Protein AF-A0A7X7PN53-F1 (afdb_monomer_lite)

Foldseek 3Di:
DDDADPLNLVVLQVCLVPDALVLNCVLVVHDSVVSVVSCVVSVHDRDPDDDDDPPPDPDPVNSVVVSCFSPADAAPVPSPGHQPDPVVRHNPVVVVVVVVVVVVVVVVVVVVVVVVVVVVVVVVVVCVVVPDDD

pLDDT: mean 83.78, std 14.64, range [41.31, 98.5]

Secondary structure (DSSP, 8-state):
-PPPPHHHHHHHHHHTTTS-HHHHHHHTTS-HHHHHHHHHHTT----SS--S-------HHHHHHHHHHHHSPBPTTTSSSB--BTTTTB-HHHHHHHHHHHHHHHHHHHHHHHHHHHHHHHHHHHHHHHS---

Structure (mmCIF, N/CA/C/O backbone):
data_AF-A0A7X7PN53-F1
#
_entry.id   AF-A0A7X7PN53-F1
#
loop_
_atom_site.group_PDB
_atom_site.id
_atom_site.type_symbol
_atom_site.label_atom_id
_atom_site.label_alt_id
_atom_site.label_comp_id
_atom_site.label_asym_id
_atom_site.label_entity_id
_atom_site.label_seq_id
_atom_site.pdbx_PDB_ins_code
_atom_site.Cartn_x
_atom_site.Cartn_y
_atom_site.Cartn_z
_atom_site.occupancy
_atom_site.B_iso_or_equiv
_atom_site.auth_seq_id
_atom_site.auth_comp_id
_atom_site.auth_asym_id
_atom_site.auth_atom_id
_atom_site.pdbx_PDB_model_num
ATOM 1 N N . MET A 1 1 ? -26.368 8.573 10.279 1.00 58.56 1 MET A N 1
ATOM 2 C CA . MET A 1 1 ? -25.732 7.411 10.947 1.00 58.56 1 MET A CA 1
ATOM 3 C C . MET A 1 1 ? -24.557 6.951 10.099 1.00 58.56 1 MET A C 1
ATOM 5 O O . MET A 1 1 ? -24.723 6.859 8.892 1.00 58.56 1 MET A O 1
ATOM 9 N N . ARG A 1 2 ? -23.386 6.686 10.694 1.00 77.94 2 ARG A N 1
ATOM 10 C CA . ARG A 1 2 ? -22.222 6.155 9.963 1.00 77.94 2 ARG A CA 1
ATOM 11 C C . ARG A 1 2 ? -22.499 4.705 9.548 1.00 77.94 2 ARG A C 1
ATOM 13 O O . ARG A 1 2 ? -22.800 3.880 10.417 1.00 77.94 2 ARG A O 1
ATOM 20 N N . SER A 1 3 ? -22.418 4.400 8.255 1.00 86.88 3 SER A N 1
ATOM 21 C CA . SER A 1 3 ? -22.524 3.031 7.731 1.00 86.88 3 SER A CA 1
ATOM 22 C C . SER A 1 3 ? -21.392 2.154 8.273 1.00 86.88 3 SER A C 1
ATOM 24 O O . SER A 1 3 ? -20.367 2.668 8.720 1.00 86.88 3 SER A O 1
ATOM 26 N N . TRP A 1 4 ? -21.609 0.842 8.325 1.00 88.19 4 TRP A N 1
ATOM 27 C CA . TRP A 1 4 ? -20.562 -0.112 8.690 1.00 88.19 4 TRP A CA 1
ATOM 28 C C . TRP A 1 4 ? -19.737 -0.450 7.457 1.00 88.19 4 TRP A C 1
ATOM 30 O O . TRP A 1 4 ? -20.308 -0.732 6.404 1.00 88.19 4 TRP A O 1
ATOM 40 N N . THR A 1 5 ? -18.414 -0.401 7.577 1.00 89.12 5 THR A N 1
ATOM 41 C CA . THR A 1 5 ? -17.526 -0.849 6.498 1.00 89.12 5 THR A CA 1
ATOM 42 C C . THR A 1 5 ? -17.252 -2.344 6.622 1.00 89.12 5 THR A C 1
ATOM 44 O O . THR A 1 5 ? -17.320 -2.912 7.710 1.00 89.12 5 THR A O 1
ATOM 47 N N . HIS A 1 6 ? -16.878 -2.985 5.514 1.00 79.81 6 HIS A N 1
ATOM 48 C CA . HIS A 1 6 ? -16.485 -4.396 5.524 1.00 79.81 6 HIS A CA 1
ATOM 49 C C . HIS A 1 6 ? -15.332 -4.669 6.508 1.00 79.81 6 HIS A C 1
ATOM 51 O O . HIS A 1 6 ? -15.341 -5.667 7.221 1.00 79.81 6 HIS A O 1
ATOM 57 N N . ALA A 1 7 ? -14.358 -3.755 6.593 1.00 76.94 7 ALA A N 1
ATOM 58 C CA . ALA A 1 7 ? -13.254 -3.858 7.545 1.00 76.94 7 ALA A CA 1
ATOM 59 C C . ALA A 1 7 ? -13.735 -3.776 9.002 1.00 76.94 7 ALA A C 1
ATOM 61 O O . ALA A 1 7 ? -13.255 -4.528 9.845 1.00 76.94 7 ALA A O 1
ATOM 62 N N . GLU A 1 8 ? -14.706 -2.904 9.297 1.00 86.38 8 GLU A N 1
ATOM 63 C CA . GLU A 1 8 ? -15.302 -2.819 10.633 1.00 86.38 8 GLU A CA 1
ATOM 64 C C . GLU A 1 8 ? -16.069 -4.100 10.995 1.00 86.38 8 GLU A C 1
ATOM 66 O O . GLU A 1 8 ? -15.983 -4.566 12.129 1.00 86.38 8 GLU A O 1
ATOM 71 N N . GLU A 1 9 ? -16.799 -4.690 10.045 1.00 91.25 9 GLU A N 1
ATOM 72 C CA . GLU A 1 9 ? -17.523 -5.949 10.257 1.00 91.25 9 GLU A CA 1
ATOM 73 C C . GLU A 1 9 ? -16.569 -7.125 10.496 1.00 91.25 9 GLU A C 1
ATOM 75 O O . GLU A 1 9 ? -16.786 -7.914 11.417 1.00 91.25 9 GLU A O 1
ATOM 80 N N . GLU A 1 10 ? -15.481 -7.213 9.729 1.00 84.06 10 GLU A N 1
ATOM 81 C CA . GLU A 1 10 ? -14.473 -8.262 9.898 1.00 84.06 10 GLU A CA 1
ATOM 82 C C . GLU A 1 10 ? -13.690 -8.100 11.207 1.00 84.06 10 GLU A C 1
ATOM 84 O O . GLU A 1 10 ? -13.496 -9.063 11.953 1.00 84.06 10 GLU A O 1
ATOM 89 N N . ALA A 1 11 ? -13.325 -6.863 11.555 1.00 84.56 11 ALA A N 1
ATOM 90 C CA . ALA A 1 11 ? -12.728 -6.555 12.847 1.00 84.56 11 ALA A CA 1
ATOM 91 C C . ALA A 1 11 ? -13.677 -6.921 13.999 1.00 84.56 11 ALA A C 1
ATOM 93 O O . ALA A 1 11 ? -13.234 -7.475 15.005 1.00 84.56 11 ALA A O 1
ATOM 94 N N . LEU A 1 12 ? -14.985 -6.674 13.853 1.00 89.06 12 LEU A N 1
ATOM 95 C CA . LEU A 1 12 ? -15.971 -7.047 14.864 1.00 89.06 12 LEU A CA 1
ATOM 96 C C . LEU A 1 12 ? -16.062 -8.570 15.027 1.00 89.06 12 LEU A C 1
ATOM 98 O O . LEU A 1 12 ? -16.061 -9.040 16.163 1.00 89.06 12 LEU A O 1
ATOM 102 N N . ARG A 1 13 ? -16.079 -9.346 13.931 1.00 85.81 13 ARG A N 1
ATOM 103 C CA . ARG A 1 13 ? -16.042 -10.823 13.987 1.00 85.81 13 ARG A CA 1
ATOM 104 C C . ARG A 1 13 ? -14.815 -11.323 14.746 1.00 85.81 13 ARG A C 1
ATOM 106 O O . ARG A 1 13 ? -14.933 -12.179 15.619 1.00 85.81 13 ARG A O 1
ATOM 113 N N . TYR A 1 14 ? -13.648 -10.761 14.442 1.00 82.38 14 TYR A N 1
ATOM 114 C CA . TYR A 1 14 ? -12.389 -11.176 15.052 1.00 82.38 14 TYR A CA 1
ATOM 115 C C . TYR A 1 14 ? -12.291 -10.813 16.544 1.00 82.38 14 TYR A C 1
ATOM 117 O O . TYR A 1 14 ? -11.794 -11.599 17.361 1.00 82.38 14 TYR A O 1
ATOM 125 N N . LEU A 1 15 ? -12.760 -9.619 16.912 1.00 83.88 15 LEU A N 1
ATOM 126 C CA . LEU A 1 15 ? -12.624 -9.077 18.263 1.00 83.88 15 LEU A CA 1
ATOM 127 C C . LEU A 1 15 ? -13.742 -9.520 19.212 1.00 83.88 15 LEU A C 1
ATOM 129 O O . LEU A 1 15 ? -13.514 -9.555 20.418 1.00 83.88 15 LEU A O 1
ATOM 133 N N . ALA A 1 16 ? -14.918 -9.906 18.710 1.00 84.00 16 ALA A N 1
ATOM 134 C CA . ALA A 1 16 ? -16.059 -10.295 19.545 1.00 84.00 16 ALA A CA 1
ATOM 135 C C . ALA A 1 16 ? -15.814 -11.519 20.439 1.00 84.00 16 ALA A C 1
ATOM 137 O O . ALA A 1 16 ? -16.445 -11.650 21.487 1.00 84.00 16 ALA A O 1
ATOM 138 N N . ALA A 1 17 ? -14.884 -12.393 20.049 1.00 78.00 17 ALA A N 1
ATOM 139 C CA . ALA A 1 17 ? -14.457 -13.523 20.871 1.00 78.00 17 ALA A CA 1
ATOM 140 C C . ALA A 1 17 ? -13.534 -13.115 22.038 1.00 78.00 17 ALA A C 1
ATOM 142 O O . ALA A 1 17 ? -13.327 -13.902 22.955 1.00 78.00 17 ALA A O 1
ATOM 143 N N . ARG A 1 18 ? -12.950 -11.911 21.989 1.00 75.12 18 ARG A N 1
ATOM 144 C CA . ARG A 1 18 ? -11.859 -11.466 22.875 1.00 7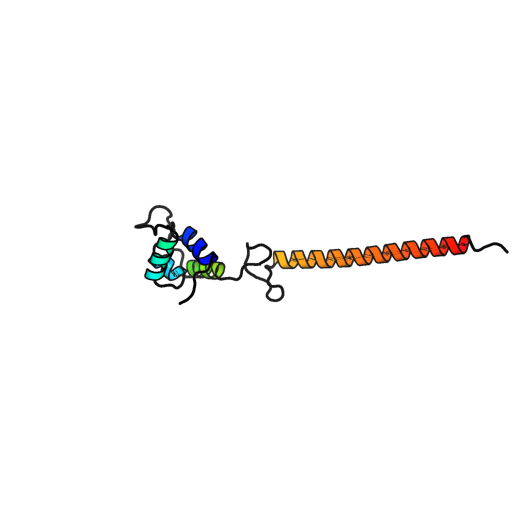5.12 18 ARG A CA 1
ATOM 145 C C . ARG A 1 18 ? -12.238 -10.279 23.749 1.00 75.12 18 ARG A C 1
ATOM 147 O O . ARG A 1 18 ? -11.694 -10.137 24.836 1.00 75.12 18 ARG A O 1
ATOM 154 N N . LEU A 1 19 ? -13.142 -9.435 23.265 1.00 79.94 19 LEU A N 1
ATOM 155 C CA . LEU A 1 19 ? -13.551 -8.201 23.918 1.00 79.94 19 LEU A CA 1
ATOM 156 C C . LEU A 1 19 ? -15.027 -8.259 24.304 1.00 79.94 19 LEU A C 1
ATOM 158 O O . LEU A 1 19 ? -15.875 -8.780 23.576 1.00 79.94 19 LEU A O 1
ATOM 162 N N . SER A 1 20 ? -15.337 -7.677 25.454 1.00 82.19 20 SER A N 1
ATOM 163 C CA . SER A 1 20 ? -16.702 -7.469 25.912 1.00 82.19 20 SER A CA 1
ATOM 164 C C . SER A 1 20 ? -17.408 -6.379 25.096 1.00 82.19 20 SER A C 1
ATOM 166 O O . SER A 1 20 ? -16.790 -5.519 24.467 1.00 82.19 20 SER A O 1
ATOM 168 N N . GLY A 1 21 ? -18.743 -6.385 25.118 1.00 82.31 21 GLY A N 1
ATOM 169 C CA . GLY A 1 21 ? -19.560 -5.389 24.412 1.00 82.31 21 GLY A CA 1
ATOM 170 C C . GLY A 1 21 ? -19.181 -3.921 24.696 1.00 82.31 21 GLY A C 1
ATOM 171 O O . GLY A 1 21 ? -19.097 -3.146 23.741 1.00 82.31 21 GLY A O 1
ATOM 172 N N . PRO A 1 22 ? -18.922 -3.516 25.956 1.00 82.62 22 PRO A N 1
ATOM 173 C CA . PRO A 1 22 ? -18.438 -2.171 26.276 1.00 82.62 22 PRO A CA 1
ATOM 174 C C . PRO A 1 22 ? -17.045 -1.853 25.713 1.00 82.62 22 PRO A C 1
ATOM 176 O O . PRO A 1 22 ? -16.825 -0.748 25.225 1.00 82.62 22 PRO A O 1
ATOM 179 N N . GLU A 1 23 ? -16.119 -2.813 25.725 1.00 81.38 23 GLU A N 1
ATOM 180 C CA . GLU A 1 23 ? -14.770 -2.629 25.166 1.00 81.38 23 GLU A CA 1
ATOM 181 C C . GLU A 1 23 ? -14.820 -2.478 23.644 1.00 81.38 23 GLU A C 1
ATOM 183 O O . GLU A 1 23 ? -14.153 -1.614 23.082 1.00 81.38 23 GLU A O 1
ATOM 188 N N . LEU A 1 24 ? -15.681 -3.246 22.973 1.00 86.12 24 LEU A N 1
ATOM 189 C CA . LEU A 1 24 ? -15.956 -3.079 21.546 1.00 86.12 24 LEU A CA 1
ATOM 190 C C . LEU A 1 24 ? -16.599 -1.718 21.248 1.00 86.12 24 LEU A C 1
ATOM 192 O O . LEU A 1 24 ? -16.287 -1.089 20.243 1.00 86.12 24 LEU A O 1
ATOM 196 N N . ALA A 1 25 ? -17.485 -1.230 22.114 1.00 87.38 25 ALA A N 1
ATOM 197 C CA . ALA A 1 25 ? -18.086 0.092 21.951 1.00 87.38 25 ALA A CA 1
ATOM 198 C C . ALA A 1 25 ? -17.018 1.202 21.974 1.00 87.38 25 ALA A C 1
ATOM 200 O O . ALA A 1 25 ? -17.004 2.065 21.092 1.00 87.38 25 ALA A O 1
ATOM 201 N N . ALA A 1 26 ? -16.084 1.124 22.930 1.00 84.81 26 ALA A N 1
ATOM 202 C CA . ALA A 1 26 ? -14.930 2.016 23.000 1.00 84.81 26 ALA A CA 1
ATOM 203 C C . ALA A 1 26 ? -14.016 1.863 21.772 1.00 84.81 26 ALA A C 1
ATOM 205 O O . ALA A 1 26 ? -13.620 2.861 21.177 1.00 84.81 26 ALA A O 1
ATOM 206 N N . ALA A 1 27 ? -13.753 0.623 21.348 1.00 82.25 27 ALA A N 1
ATOM 207 C CA . ALA A 1 27 ? -12.917 0.302 20.198 1.00 82.25 27 ALA A CA 1
ATOM 208 C C . ALA A 1 27 ? -13.438 0.919 18.890 1.00 82.25 27 ALA A C 1
ATOM 210 O O . ALA A 1 27 ? -12.720 1.598 18.164 1.00 82.25 27 ALA A O 1
ATOM 211 N N . PHE A 1 28 ? -14.718 0.733 18.590 1.00 85.88 28 PHE A N 1
ATOM 212 C CA . PHE A 1 28 ? -15.304 1.217 17.341 1.00 85.88 28 PHE A CA 1
ATOM 213 C C . PHE A 1 28 ? -15.808 2.667 17.425 1.00 85.88 28 PHE A C 1
ATOM 215 O O . PHE A 1 28 ? -16.398 3.154 16.458 1.00 85.88 28 PHE A O 1
ATOM 222 N N . CYS A 1 29 ? -15.618 3.355 18.561 1.00 84.50 29 CYS A N 1
ATOM 223 C CA . CYS A 1 29 ? -16.201 4.672 18.848 1.00 84.50 29 CYS A CA 1
ATOM 224 C C . CYS A 1 29 ? -17.715 4.718 18.551 1.00 84.50 29 CYS A C 1
ATOM 226 O O . CYS A 1 29 ? -18.231 5.669 17.959 1.00 84.50 29 CYS A O 1
ATOM 228 N N . ARG A 1 30 ? -18.438 3.652 18.914 1.00 88.56 30 ARG A N 1
ATOM 229 C CA . ARG A 1 30 ? -19.884 3.493 18.684 1.00 88.56 30 ARG A CA 1
ATOM 230 C C . ARG A 1 30 ? -20.582 3.144 19.990 1.00 88.56 30 ARG A C 1
ATOM 232 O O . ARG A 1 30 ? -19.975 2.647 20.929 1.00 88.56 30 ARG A O 1
ATOM 239 N N . THR A 1 31 ? -21.890 3.373 20.057 1.00 89.62 31 THR A N 1
ATOM 240 C CA . THR A 1 31 ? -22.663 2.985 21.241 1.00 89.62 31 THR A CA 1
ATOM 241 C C . THR A 1 31 ? -22.696 1.463 21.388 1.00 89.62 31 THR A C 1
ATOM 243 O O . THR A 1 31 ? -22.752 0.727 20.401 1.00 89.62 31 THR A O 1
ATOM 246 N N . HIS A 1 32 ? -22.735 0.976 22.630 1.00 88.62 32 HIS A N 1
ATOM 247 C CA . HIS A 1 32 ? -22.851 -0.458 22.916 1.00 88.62 32 HIS A CA 1
ATOM 248 C C . HIS A 1 32 ? -24.073 -1.087 22.220 1.00 88.62 32 HIS A C 1
ATOM 250 O O . HIS A 1 32 ? -23.997 -2.203 21.707 1.00 88.62 32 HIS A O 1
ATOM 256 N N . GLN A 1 33 ? -25.177 -0.343 22.102 1.00 89.62 33 GLN A N 1
ATOM 257 C CA . GLN A 1 33 ? -26.369 -0.794 21.383 1.00 89.62 33 GLN A CA 1
ATOM 258 C C . GLN A 1 33 ? -26.112 -1.020 19.884 1.00 89.62 33 GLN A C 1
ATOM 260 O O . GLN A 1 33 ? -26.586 -2.010 19.327 1.00 89.62 33 GLN A O 1
ATOM 265 N N . ALA A 1 34 ? -25.329 -0.151 19.233 1.00 91.19 34 ALA A N 1
ATOM 266 C CA . ALA A 1 34 ? -24.972 -0.310 17.823 1.00 91.19 34 ALA A CA 1
ATOM 267 C C . ALA A 1 34 ? -24.099 -1.555 17.588 1.00 91.19 34 ALA A C 1
ATOM 269 O O . ALA A 1 34 ? -24.302 -2.263 16.602 1.00 91.19 34 ALA A O 1
ATOM 270 N N . ILE A 1 35 ? -23.181 -1.854 18.515 1.00 91.94 35 ILE A N 1
ATOM 271 C CA . ILE A 1 35 ? -22.370 -3.080 18.488 1.00 91.94 35 ILE A CA 1
ATOM 272 C C . ILE A 1 35 ? -23.252 -4.319 18.633 1.00 91.94 35 ILE A C 1
ATOM 274 O O . ILE A 1 35 ? -23.140 -5.237 17.826 1.00 91.94 35 ILE A O 1
ATOM 278 N N . ARG A 1 36 ? -24.174 -4.339 19.608 1.00 91.31 36 ARG A N 1
ATOM 279 C CA . ARG A 1 36 ? -25.097 -5.473 19.807 1.00 91.31 36 ARG A CA 1
ATOM 280 C C . ARG A 1 36 ? -25.949 -5.737 18.575 1.00 91.31 36 ARG A C 1
ATOM 282 O O . ARG A 1 36 ? -26.088 -6.888 18.173 1.00 91.31 36 ARG A O 1
ATOM 289 N N . HIS A 1 37 ? -26.488 -4.681 17.969 1.00 93.44 37 HIS A N 1
ATOM 290 C CA . HIS A 1 37 ? -27.317 -4.814 16.778 1.00 93.44 37 HIS A CA 1
ATOM 291 C C . HIS A 1 37 ? -26.520 -5.365 15.590 1.00 93.44 37 HIS A C 1
ATOM 293 O O . HIS A 1 37 ? -26.970 -6.306 14.939 1.00 93.44 37 HIS A O 1
ATOM 299 N N . LYS A 1 38 ? -25.312 -4.841 15.339 1.00 94.06 38 LYS A N 1
ATOM 300 C CA . LYS A 1 38 ? -24.477 -5.337 14.240 1.00 94.06 38 LYS A CA 1
ATOM 301 C C . LYS A 1 38 ? -23.970 -6.759 14.494 1.00 94.06 38 LYS A C 1
ATOM 303 O O . LYS A 1 38 ? -24.031 -7.579 13.588 1.00 94.06 38 LYS A O 1
ATOM 308 N N . ALA A 1 39 ? -23.533 -7.083 15.709 1.00 91.31 39 ALA A N 1
ATOM 309 C CA . ALA A 1 39 ? -23.094 -8.435 16.050 1.00 91.31 39 ALA A CA 1
ATOM 310 C C . ALA A 1 39 ? -24.214 -9.464 15.827 1.00 91.31 39 ALA A C 1
ATOM 312 O O . ALA A 1 39 ? -23.973 -10.500 15.214 1.00 91.31 39 ALA A O 1
ATOM 313 N N . ALA A 1 40 ? -25.452 -9.132 16.210 1.00 91.75 40 ALA A N 1
ATOM 314 C CA . ALA A 1 40 ? -26.617 -9.970 15.933 1.00 91.75 40 ALA A CA 1
ATOM 315 C C . ALA A 1 40 ? -26.871 -10.150 14.425 1.00 91.75 40 ALA A C 1
ATOM 317 O O . ALA A 1 40 ? -27.094 -11.272 13.983 1.00 91.75 40 ALA A O 1
ATOM 318 N N . GLN A 1 41 ? -26.779 -9.078 13.626 1.00 92.94 41 GLN A N 1
ATOM 319 C CA . GLN A 1 41 ? -26.902 -9.163 12.161 1.00 92.94 41 GLN A CA 1
ATOM 320 C C . GLN A 1 41 ? -25.834 -10.061 11.524 1.00 92.94 41 GLN A C 1
ATOM 322 O O . GLN A 1 41 ? -26.116 -10.749 10.550 1.00 92.94 41 GLN A O 1
ATOM 327 N N . LEU A 1 42 ? -24.615 -10.052 12.065 1.00 89.81 42 LEU A N 1
ATOM 328 C CA . LEU A 1 42 ? -23.500 -10.859 11.567 1.00 89.81 42 LEU A CA 1
ATOM 329 C C . LEU A 1 42 ? -23.474 -12.286 12.142 1.00 89.81 42 LEU A C 1
ATOM 331 O O . LEU A 1 42 ? -22.562 -13.042 11.813 1.00 89.81 42 LEU A O 1
ATOM 335 N N . GLY A 1 43 ? -24.426 -12.654 13.010 1.00 89.62 43 GLY A N 1
ATOM 336 C CA . GLY A 1 43 ? -24.448 -13.956 13.688 1.00 89.62 43 GLY A CA 1
ATOM 337 C C . GLY A 1 43 ? -23.323 -14.144 14.714 1.00 89.62 43 GLY A C 1
ATOM 338 O O . GLY A 1 43 ? -22.965 -15.270 15.050 1.00 89.62 43 GLY A O 1
ATOM 339 N N . VAL A 1 44 ? -22.740 -13.051 15.209 1.00 86.50 44 VAL A N 1
ATOM 340 C CA . VAL A 1 44 ? -21.598 -13.061 16.126 1.00 86.50 44 VAL A CA 1
ATOM 341 C C . VAL A 1 44 ? -22.087 -12.953 17.568 1.00 86.50 44 VAL A C 1
ATOM 343 O O . VAL A 1 44 ? -22.756 -11.991 17.952 1.00 86.50 44 VAL A O 1
ATOM 346 N N . SER A 1 45 ? -21.717 -13.928 18.396 1.00 82.75 45 SER A N 1
ATOM 347 C CA . SER A 1 45 ? -22.008 -13.891 19.830 1.00 82.75 45 SER A CA 1
ATOM 348 C C . SER A 1 45 ? -21.012 -12.985 20.548 1.00 82.75 45 SER A C 1
ATOM 350 O O . SER A 1 45 ? -19.815 -13.254 20.563 1.00 82.75 45 SER A O 1
ATOM 352 N N . LEU A 1 46 ? -21.511 -11.918 21.170 1.00 77.75 46 LEU A N 1
ATOM 353 C CA . LEU A 1 46 ? -20.715 -11.088 22.072 1.00 77.75 46 LEU A CA 1
ATOM 354 C C . LEU A 1 46 ? -20.553 -11.852 23.387 1.00 77.75 46 LEU A C 1
ATOM 356 O O . LEU A 1 46 ? -21.545 -12.079 24.086 1.00 77.75 46 LEU A O 1
ATOM 360 N N . GLY A 1 47 ? -19.330 -12.291 23.690 1.00 64.62 47 GLY A N 1
ATOM 361 C CA . GLY A 1 47 ? -19.041 -13.166 24.826 1.00 64.62 47 GLY A CA 1
ATOM 362 C C . GLY A 1 47 ? -19.677 -12.674 26.130 1.00 64.62 47 GLY A C 1
ATOM 363 O O . GLY A 1 47 ? -19.396 -11.575 26.615 1.00 64.62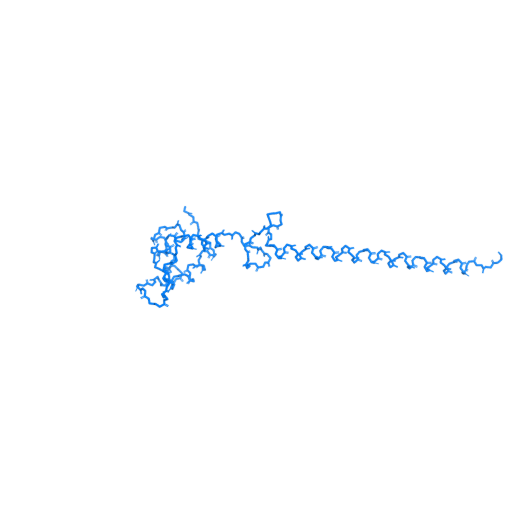 47 GLY A O 1
ATOM 364 N N . ARG A 1 48 ? -20.558 -13.496 26.716 1.00 58.72 48 ARG A N 1
ATOM 365 C CA . ARG A 1 48 ? -21.168 -13.246 28.027 1.00 58.72 48 ARG A CA 1
ATOM 366 C C . ARG A 1 48 ? -20.204 -13.782 29.088 1.00 58.72 48 ARG A C 1
ATOM 368 O O . ARG A 1 48 ? -20.319 -14.927 29.492 1.00 58.72 48 ARG A O 1
ATOM 375 N N . LYS A 1 49 ? -19.288 -12.921 29.535 1.00 51.38 49 LYS A N 1
ATOM 376 C CA . LYS A 1 49 ? -18.234 -13.181 30.537 1.00 51.38 49 LYS A CA 1
ATOM 377 C C . LYS A 1 49 ? -17.048 -14.013 30.025 1.00 51.38 49 LYS A C 1
ATOM 379 O O . LYS A 1 49 ? -17.172 -15.156 29.613 1.00 51.38 49 LYS A O 1
ATOM 384 N N . THR A 1 50 ? -15.901 -13.345 30.101 1.00 58.16 50 THR A N 1
ATOM 385 C CA . THR A 1 50 ? -14.508 -13.802 30.087 1.00 58.16 50 THR A CA 1
ATOM 386 C C . THR A 1 50 ? -14.274 -15.302 30.278 1.00 58.16 50 THR A C 1
ATOM 388 O O . THR A 1 50 ? -14.501 -15.839 31.362 1.00 58.16 50 THR A O 1
ATOM 391 N N . SER A 1 51 ? -13.655 -15.929 29.280 1.00 42.91 51 SER A N 1
ATOM 392 C CA . SER A 1 51 ? -12.820 -17.110 29.492 1.00 42.91 51 SER A CA 1
ATOM 393 C C . SER A 1 51 ? -11.671 -17.120 28.483 1.00 42.91 51 SER A C 1
ATOM 395 O O . SER A 1 51 ? -11.885 -17.388 27.304 1.00 42.91 51 SER A O 1
ATOM 397 N N . GLY A 1 52 ? -10.454 -16.861 28.964 1.00 41.31 52 GLY A N 1
ATOM 398 C CA . GLY A 1 52 ? -9.263 -17.447 28.349 1.00 41.31 52 GLY A CA 1
ATOM 399 C C . GLY A 1 52 ? -8.459 -16.596 27.371 1.00 41.31 52 GLY A C 1
ATOM 400 O O . GLY A 1 52 ? -8.028 -17.113 26.353 1.00 41.31 52 GLY A O 1
ATOM 401 N N . THR A 1 53 ? -8.166 -15.347 27.710 1.00 42.03 53 THR A N 1
ATOM 402 C CA . THR A 1 53 ? -6.793 -14.833 27.581 1.00 42.03 53 THR A CA 1
ATOM 403 C C . THR A 1 53 ? -6.628 -13.803 28.677 1.00 42.03 53 THR A C 1
ATOM 405 O O . THR A 1 53 ? -7.361 -12.816 28.696 1.00 42.03 53 THR A O 1
ATOM 408 N N . ASP A 1 54 ? -5.711 -14.059 29.603 1.00 43.84 54 ASP A N 1
ATOM 409 C CA . ASP A 1 54 ? -5.240 -13.075 30.568 1.00 43.84 54 ASP A CA 1
ATOM 410 C C . ASP A 1 54 ? -4.492 -11.976 29.795 1.00 43.84 54 ASP A C 1
ATOM 412 O O . ASP A 1 54 ? -3.271 -11.970 29.669 1.00 43.84 54 ASP A O 1
ATOM 416 N N . LEU A 1 55 ? -5.255 -11.088 29.152 1.00 50.50 55 LEU A N 1
ATOM 417 C CA . LEU A 1 55 ? -4.777 -9.810 28.647 1.00 50.50 55 LEU A CA 1
ATOM 418 C C . LEU A 1 55 ? -4.713 -8.895 29.864 1.00 50.50 55 LEU A C 1
ATOM 420 O O . LEU A 1 55 ? -5.557 -8.015 30.030 1.00 50.50 55 LEU A O 1
ATOM 424 N N . ALA A 1 56 ? -3.756 -9.148 30.754 1.00 47.44 56 ALA A N 1
ATOM 425 C CA . ALA A 1 56 ? -3.419 -8.215 31.810 1.00 47.44 56 ALA A CA 1
ATOM 426 C C . ALA A 1 56 ? -3.194 -6.834 31.170 1.00 47.44 56 ALA A C 1
ATOM 428 O O . ALA A 1 56 ? -2.198 -6.592 30.493 1.00 47.44 56 ALA A O 1
ATOM 429 N N . GLN A 1 57 ? -4.202 -5.975 31.332 1.00 55.69 57 GLN A N 1
ATOM 430 C CA . GLN A 1 57 ? -4.202 -4.530 31.135 1.00 55.69 57 GLN A CA 1
ATOM 431 C C . GLN A 1 57 ? -3.381 -4.045 29.934 1.00 55.69 57 GLN A C 1
ATOM 433 O O . GLN A 1 57 ? -2.332 -3.417 30.082 1.00 55.69 57 GLN A O 1
ATOM 438 N N . HIS A 1 58 ? -3.897 -4.234 28.719 1.00 61.22 58 HIS A N 1
ATOM 439 C CA . HIS A 1 58 ? -3.479 -3.329 27.656 1.00 61.22 58 HIS A CA 1
ATOM 440 C C . HIS A 1 58 ? -3.892 -1.917 28.055 1.00 61.22 58 HIS A C 1
ATOM 442 O O . HIS A 1 58 ? -5.078 -1.623 28.199 1.00 61.22 58 HIS A O 1
ATOM 448 N N . SER A 1 59 ? -2.889 -1.065 28.275 1.00 73.44 59 SER A N 1
ATOM 449 C CA . SER A 1 59 ? -3.111 0.343 28.577 1.00 73.44 59 SER A CA 1
ATOM 450 C C . SER A 1 59 ? -4.061 0.946 27.543 1.00 73.44 59 SER A C 1
ATOM 452 O O . SER A 1 59 ? -4.064 0.543 26.374 1.00 73.44 59 SER A O 1
ATOM 454 N N . GLU A 1 60 ? -4.846 1.942 27.946 1.00 67.56 60 GLU A N 1
ATOM 455 C CA . GLU A 1 60 ? -5.723 2.673 27.026 1.00 67.56 60 GLU A CA 1
ATOM 456 C C . GLU A 1 60 ? -4.956 3.152 25.777 1.00 67.56 60 GLU A C 1
ATOM 458 O O . GLU A 1 60 ? -5.482 3.122 24.666 1.00 67.56 60 GLU A O 1
ATOM 463 N N . ALA A 1 61 ? -3.672 3.492 25.935 1.00 68.06 61 ALA A N 1
ATOM 464 C CA . ALA A 1 61 ? -2.773 3.845 24.842 1.00 68.06 61 ALA A CA 1
ATOM 465 C C . ALA A 1 61 ? -2.533 2.691 23.853 1.00 68.06 61 ALA A C 1
ATOM 467 O O . ALA A 1 61 ? -2.504 2.920 22.648 1.00 68.06 61 ALA A O 1
ATOM 468 N N . THR A 1 62 ? -2.396 1.451 24.325 1.00 70.25 62 THR A N 1
ATOM 469 C CA . THR A 1 62 ? -2.235 0.266 23.469 1.00 70.25 62 THR A CA 1
ATOM 470 C C . THR A 1 62 ? -3.503 -0.008 22.669 1.00 70.25 62 THR A C 1
ATOM 472 O O . THR A 1 62 ? -3.424 -0.224 21.462 1.00 70.25 62 THR A O 1
ATOM 475 N N . LEU A 1 63 ? -4.673 0.054 23.312 1.00 75.62 63 LEU A N 1
ATOM 476 C CA . LEU A 1 63 ? -5.952 -0.107 22.618 1.00 75.62 63 LEU A CA 1
ATOM 477 C C . LEU A 1 63 ? -6.151 1.009 21.587 1.00 75.62 63 LEU A C 1
ATOM 479 O O . LEU A 1 63 ? -6.442 0.722 20.429 1.00 75.62 63 LEU A O 1
ATOM 483 N N . ARG A 1 64 ? -5.880 2.267 21.956 1.00 70.81 64 ARG A N 1
ATOM 484 C CA . ARG A 1 64 ? -5.906 3.411 21.031 1.00 70.81 64 ARG A CA 1
ATOM 485 C C . ARG A 1 64 ? -4.947 3.208 19.855 1.00 70.81 64 ARG A C 1
ATOM 487 O O . ARG A 1 64 ? -5.340 3.424 18.716 1.00 70.81 64 ARG A O 1
ATOM 494 N N . ARG A 1 65 ? -3.739 2.691 20.100 1.00 70.44 65 ARG A N 1
ATOM 495 C CA . ARG A 1 65 ? -2.755 2.389 19.053 1.00 70.44 65 ARG A CA 1
ATOM 496 C C . ARG A 1 65 ? -3.232 1.309 18.085 1.00 70.44 65 ARG A C 1
ATOM 498 O O . ARG A 1 65 ? -3.030 1.434 16.883 1.00 70.44 65 ARG A O 1
ATOM 505 N N . VAL A 1 66 ? -3.870 0.257 18.591 1.00 72.81 66 VAL A N 1
ATOM 506 C CA . VAL A 1 66 ? -4.456 -0.800 17.752 1.00 72.81 66 VAL A CA 1
ATOM 507 C C . VAL A 1 66 ? -5.565 -0.227 16.872 1.00 72.81 66 VAL A C 1
ATOM 509 O O . VAL A 1 66 ? -5.612 -0.520 15.681 1.00 72.81 66 VAL A O 1
ATOM 512 N N . LEU A 1 67 ? -6.413 0.641 17.421 1.00 76.62 67 LEU A N 1
ATOM 513 C CA . LEU A 1 67 ? -7.482 1.297 16.667 1.00 76.62 67 LEU A CA 1
ATOM 514 C C . LEU A 1 67 ? -6.953 2.263 15.617 1.00 76.62 67 LEU A C 1
ATOM 516 O O . LEU A 1 67 ? -7.467 2.277 14.506 1.00 76.62 67 LEU A O 1
ATOM 520 N N . GLU A 1 68 ? -5.907 3.024 15.933 1.00 73.94 68 GLU A N 1
ATOM 521 C CA . GLU A 1 68 ? -5.205 3.861 14.959 1.00 73.94 68 GLU A CA 1
ATOM 522 C C . GLU A 1 68 ? -4.652 3.027 13.803 1.00 73.94 68 GLU A C 1
ATOM 524 O O . GLU A 1 68 ? -4.744 3.448 12.658 1.00 73.94 68 GLU A O 1
ATOM 529 N N . ILE A 1 69 ? -4.114 1.835 14.079 1.00 71.19 69 ILE A N 1
ATOM 530 C CA . ILE A 1 69 ? -3.611 0.926 13.040 1.00 71.19 69 ILE A CA 1
ATOM 531 C C . ILE A 1 69 ? -4.758 0.361 12.193 1.00 71.19 69 ILE A C 1
ATOM 533 O O . ILE A 1 69 ? -4.606 0.249 10.981 1.00 71.19 69 ILE A O 1
ATOM 537 N N . ILE A 1 70 ? -5.898 0.025 12.806 1.00 72.19 70 ILE A N 1
ATOM 538 C CA . ILE A 1 70 ? -7.090 -0.469 12.093 1.00 72.19 70 ILE A CA 1
ATOM 539 C C . ILE A 1 70 ? -7.726 0.638 11.240 1.00 72.19 70 ILE A C 1
ATOM 541 O O . ILE A 1 70 ? -8.207 0.367 10.143 1.00 72.19 70 ILE A O 1
ATOM 545 N N . ALA A 1 71 ? -7.745 1.873 11.742 1.00 75.44 71 ALA A N 1
ATOM 546 C CA . ALA A 1 71 ? -8.288 3.033 11.044 1.00 75.44 71 ALA A CA 1
ATOM 547 C C . ALA A 1 71 ? -7.309 3.636 10.027 1.00 75.44 71 ALA A C 1
ATOM 549 O O . ALA A 1 71 ? -7.727 4.440 9.196 1.00 75.44 71 ALA A O 1
ATOM 550 N N . ALA A 1 72 ? -6.022 3.291 10.101 1.00 79.25 72 ALA A N 1
ATOM 551 C CA . ALA A 1 72 ? -5.035 3.765 9.150 1.00 79.25 72 ALA A CA 1
ATOM 552 C C . ALA A 1 72 ? -5.343 3.212 7.760 1.00 79.25 72 ALA A C 1
ATOM 554 O O . ALA A 1 72 ? -5.583 2.015 7.590 1.00 79.25 72 ALA A O 1
ATOM 555 N N . ASP A 1 73 ? -5.253 4.080 6.755 1.00 86.88 73 ASP A N 1
ATOM 556 C CA . ASP A 1 73 ? -5.307 3.646 5.369 1.00 86.88 73 ASP A CA 1
ATOM 557 C C . ASP A 1 73 ? -4.193 2.623 5.136 1.00 86.88 73 ASP A C 1
ATOM 559 O O . ASP A 1 73 ? -3.000 2.898 5.321 1.00 86.88 73 ASP A O 1
ATOM 563 N N . LEU A 1 74 ? -4.590 1.403 4.785 1.00 87.81 74 LEU A N 1
ATOM 564 C CA . LEU A 1 74 ? -3.659 0.339 4.452 1.00 87.81 74 LEU A CA 1
ATOM 565 C C . LEU A 1 74 ? -3.125 0.560 3.039 1.00 87.81 74 LEU A C 1
ATOM 567 O O . LEU A 1 74 ? -3.822 1.026 2.142 1.00 87.81 74 LEU A O 1
ATOM 571 N N . CYS A 1 75 ? -1.866 0.190 2.838 1.00 91.62 75 CYS A N 1
ATOM 572 C CA . CYS A 1 75 ? -1.224 0.206 1.536 1.00 91.62 75 CYS A CA 1
ATOM 573 C C . CYS A 1 75 ? -2.056 -0.619 0.537 1.00 91.62 75 CYS A C 1
ATOM 575 O O . CYS A 1 75 ? -2.191 -1.830 0.747 1.00 91.62 75 CYS A O 1
ATOM 577 N N . PRO A 1 76 ? -2.535 -0.026 -0.572 1.00 92.12 76 PRO A N 1
ATOM 578 C CA . PRO A 1 76 ? -3.395 -0.713 -1.533 1.00 92.12 76 PRO A CA 1
ATOM 579 C C . PRO A 1 76 ? -2.667 -1.844 -2.269 1.00 92.12 76 PRO A C 1
ATOM 581 O O . PRO A 1 76 ? -3.302 -2.766 -2.763 1.00 92.12 76 PRO A O 1
ATOM 584 N N . TYR A 1 77 ? -1.330 -1.804 -2.319 1.00 92.31 77 TYR A N 1
ATOM 585 C CA . TYR A 1 77 ? -0.533 -2.822 -3.001 1.00 92.31 77 TYR A CA 1
ATOM 586 C C . TYR A 1 77 ? -0.388 -4.117 -2.197 1.00 92.31 77 TYR A C 1
ATOM 588 O O . TYR A 1 77 ? -0.456 -5.206 -2.753 1.00 92.31 77 TYR A O 1
ATOM 596 N N . CYS A 1 78 ? -0.147 -4.018 -0.886 1.00 91.38 78 CYS A N 1
ATOM 597 C CA . CYS A 1 78 ? 0.145 -5.200 -0.072 1.00 91.38 78 CYS A CA 1
ATOM 598 C C . CYS A 1 78 ? -0.913 -5.521 0.978 1.00 91.38 78 CYS A C 1
ATOM 600 O O . CYS A 1 78 ? -0.868 -6.620 1.519 1.00 91.38 78 CYS A O 1
ATOM 602 N N . GLY A 1 79 ? -1.795 -4.579 1.330 1.00 87.44 79 GLY A N 1
ATOM 603 C CA . GLY A 1 79 ? -2.840 -4.747 2.348 1.00 87.44 79 GLY A CA 1
ATOM 604 C C . GLY A 1 79 ? -2.339 -5.044 3.769 1.00 87.44 79 GLY A C 1
ATOM 605 O O . GLY A 1 79 ? -3.142 -5.272 4.662 1.00 87.44 79 GLY A O 1
ATOM 606 N N . LYS A 1 80 ? -1.019 -5.071 3.996 1.00 86.44 80 LYS A N 1
ATOM 607 C CA . LYS A 1 80 ? -0.401 -5.543 5.251 1.00 86.44 80 LYS A CA 1
ATOM 608 C C . LYS A 1 80 ? 0.072 -4.423 6.170 1.00 86.44 80 LYS A C 1
ATOM 610 O O . LYS A 1 80 ? 0.281 -4.650 7.355 1.00 86.44 80 LYS A O 1
ATOM 615 N N . ARG A 1 81 ? 0.356 -3.246 5.616 1.00 87.12 81 ARG A N 1
ATOM 616 C CA . ARG A 1 81 ? 1.006 -2.133 6.323 1.00 87.12 81 ARG A CA 1
ATOM 617 C C . ARG A 1 81 ? 0.256 -0.848 6.027 1.00 87.12 81 ARG A C 1
ATOM 619 O O . ARG A 1 81 ? -0.228 -0.692 4.910 1.00 87.12 81 ARG A O 1
ATOM 626 N N . ALA A 1 82 ? 0.229 0.072 6.983 1.00 89.50 82 ALA A N 1
ATOM 627 C CA . ALA A 1 82 ? -0.299 1.413 6.767 1.00 89.50 82 ALA A CA 1
ATOM 628 C C . ALA A 1 82 ? 0.476 2.159 5.665 1.00 89.50 82 ALA A C 1
ATOM 630 O O . ALA A 1 82 ? 1.658 1.881 5.407 1.00 89.50 82 ALA A O 1
ATOM 631 N N . ILE A 1 83 ? -0.191 3.114 5.022 1.00 91.75 83 ILE A N 1
ATOM 632 C CA . ILE A 1 83 ? 0.432 4.050 4.089 1.00 91.75 83 ILE A CA 1
ATOM 633 C C . ILE A 1 83 ? 1.513 4.837 4.839 1.00 91.75 83 ILE A C 1
ATOM 635 O O . ILE A 1 83 ? 1.245 5.524 5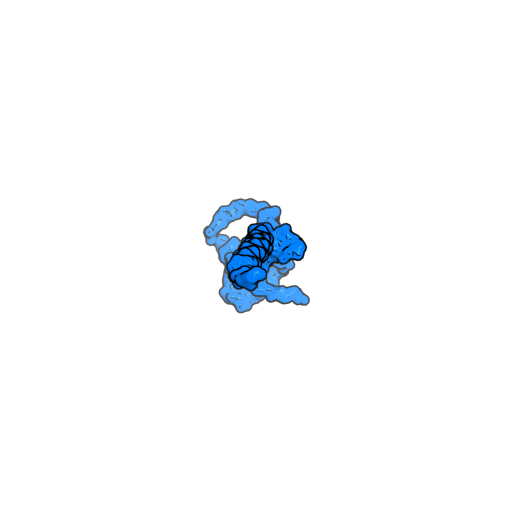.820 1.00 91.75 83 ILE A O 1
ATOM 639 N N . GLY A 1 84 ? 2.757 4.714 4.370 1.00 90.94 84 GLY A N 1
ATOM 640 C CA . GLY A 1 84 ? 3.920 5.389 4.955 1.00 90.94 84 GLY A CA 1
ATOM 641 C C . GLY A 1 84 ? 4.428 6.547 4.098 1.00 90.94 84 GLY A C 1
ATOM 642 O O . GLY A 1 84 ? 5.048 7.472 4.613 1.00 90.94 84 GLY A O 1
ATOM 643 N N . VAL A 1 85 ? 4.146 6.520 2.793 1.00 94.00 85 VAL A N 1
ATOM 644 C CA . VAL A 1 85 ? 4.606 7.518 1.826 1.00 94.00 85 VAL A CA 1
ATOM 645 C C . VAL A 1 85 ? 3.393 8.230 1.239 1.00 94.00 85 VAL A C 1
ATOM 647 O O . VAL A 1 85 ? 2.716 7.706 0.356 1.00 94.00 85 VAL A O 1
ATOM 650 N N . LYS A 1 86 ? 3.122 9.450 1.722 1.00 89.94 86 LYS A N 1
ATOM 651 C CA . LYS A 1 86 ? 1.926 10.228 1.338 1.00 89.94 86 LYS A CA 1
ATOM 652 C C . LYS A 1 86 ? 1.817 10.466 -0.169 1.00 89.94 86 LYS A C 1
ATOM 654 O O . LYS A 1 86 ? 0.723 10.423 -0.710 1.00 89.94 86 LYS A O 1
ATOM 659 N N . ARG A 1 87 ? 2.947 10.697 -0.847 1.00 94.00 87 ARG A N 1
ATOM 660 C CA . ARG A 1 87 ? 2.974 11.017 -2.283 1.00 94.00 87 ARG A CA 1
ATOM 661 C C . ARG A 1 87 ? 2.494 9.860 -3.161 1.00 94.00 87 ARG A C 1
ATOM 663 O O . ARG A 1 87 ? 1.843 10.106 -4.165 1.00 94.00 87 ARG A O 1
ATOM 670 N N . THR A 1 88 ? 2.847 8.626 -2.811 1.00 93.12 88 THR A N 1
ATOM 671 C CA . THR A 1 88 ? 2.523 7.437 -3.615 1.00 93.12 88 THR A CA 1
ATOM 672 C C . THR A 1 88 ? 1.342 6.653 -3.060 1.00 93.12 88 THR A C 1
ATOM 674 O O . THR A 1 88 ? 0.845 5.757 -3.731 1.00 93.12 88 THR A O 1
ATOM 677 N N . GLY A 1 89 ? 0.899 6.953 -1.835 1.00 93.75 89 GLY A N 1
ATOM 678 C CA . GLY A 1 89 ? -0.138 6.175 -1.161 1.00 93.75 89 GLY A CA 1
ATOM 679 C C . GLY A 1 89 ? 0.311 4.750 -0.824 1.00 93.75 89 GLY A C 1
ATOM 680 O O . GLY A 1 89 ? -0.525 3.883 -0.608 1.00 93.75 89 GLY A O 1
ATOM 681 N N . LEU A 1 90 ? 1.620 4.477 -0.794 1.00 94.06 90 LEU A N 1
ATOM 682 C CA . LEU A 1 90 ? 2.170 3.148 -0.523 1.00 94.06 90 LEU A CA 1
ATOM 683 C C . LEU A 1 90 ? 2.823 3.080 0.861 1.00 94.06 90 LEU A C 1
ATOM 685 O O . LEU A 1 90 ? 3.250 4.082 1.445 1.00 94.06 90 LEU A O 1
ATOM 689 N N . CYS A 1 91 ? 2.945 1.866 1.398 1.00 95.44 91 CYS A N 1
ATOM 690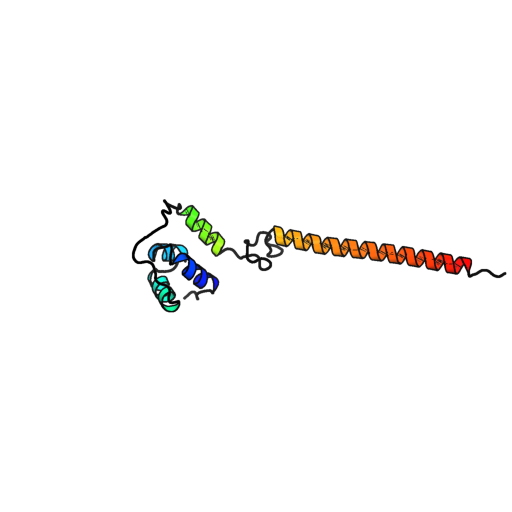 C CA . CYS A 1 91 ? 3.869 1.628 2.506 1.00 95.44 91 CYS A CA 1
ATOM 691 C C . CYS A 1 91 ? 5.321 1.732 2.018 1.00 95.44 91 CYS A C 1
ATOM 693 O O . CYS A 1 91 ? 5.600 1.467 0.848 1.00 95.44 91 CYS A O 1
ATOM 695 N N . GLY A 1 92 ? 6.247 2.063 2.924 1.00 95.06 92 GLY A N 1
ATOM 696 C CA . GLY A 1 92 ? 7.670 2.240 2.603 1.00 95.06 92 GLY A CA 1
ATOM 697 C C . GLY A 1 92 ? 8.264 1.113 1.745 1.00 95.06 92 GLY A C 1
ATOM 698 O O . GLY A 1 92 ? 8.780 1.402 0.671 1.00 95.06 92 GLY A O 1
ATOM 699 N N . PRO A 1 93 ? 8.127 -0.173 2.125 1.00 97.12 93 PRO A N 1
ATOM 700 C CA . PRO A 1 93 ? 8.674 -1.266 1.321 1.00 97.12 93 PRO A CA 1
ATOM 701 C C . PRO A 1 93 ? 8.081 -1.361 -0.092 1.00 97.12 93 PRO 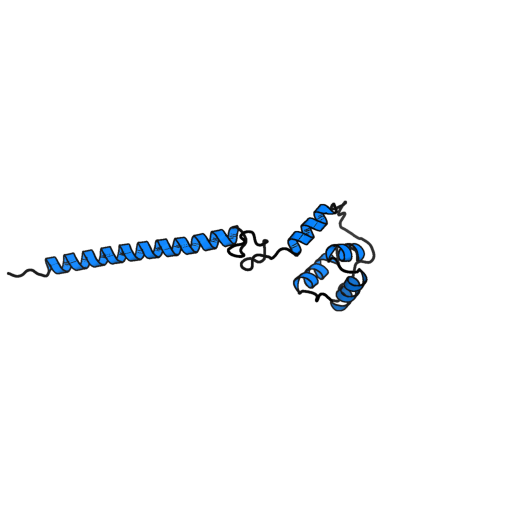A C 1
ATOM 703 O O . PRO A 1 93 ? 8.822 -1.529 -1.049 1.00 97.12 93 PRO A O 1
ATOM 706 N N . CYS A 1 94 ? 6.760 -1.211 -0.246 1.00 95.50 94 CYS A N 1
ATOM 707 C CA . CYS A 1 94 ? 6.128 -1.250 -1.572 1.00 95.50 94 CYS A CA 1
ATOM 708 C C . CYS A 1 94 ? 6.503 -0.035 -2.426 1.00 95.50 94 CYS A C 1
ATOM 710 O O . CYS A 1 94 ? 6.600 -0.146 -3.642 1.00 95.50 94 CYS A O 1
ATOM 712 N N . HIS A 1 95 ? 6.725 1.117 -1.791 1.00 96.81 95 HIS A N 1
ATOM 713 C CA . HIS A 1 95 ? 7.231 2.301 -2.466 1.00 96.81 95 HIS A CA 1
ATOM 714 C C . HIS A 1 95 ? 8.641 2.077 -3.025 1.00 96.81 95 HIS A C 1
ATOM 716 O O . HIS A 1 95 ? 8.865 2.360 -4.199 1.00 96.81 95 HIS A O 1
ATOM 722 N N . TYR A 1 96 ? 9.563 1.544 -2.217 1.00 97.12 96 TYR A N 1
ATOM 723 C CA . TYR A 1 96 ? 10.926 1.263 -2.672 1.00 97.12 96 TYR A CA 1
ATOM 724 C C . TYR A 1 96 ? 10.974 0.175 -3.742 1.00 97.12 96 TYR A C 1
ATOM 726 O O . TYR A 1 96 ? 11.741 0.311 -4.688 1.00 97.12 96 TYR A O 1
ATOM 734 N N . GLU A 1 97 ? 10.123 -0.850 -3.647 1.00 97.38 97 GLU A N 1
ATOM 735 C CA . GLU A 1 97 ? 10.015 -1.872 -4.692 1.00 97.38 97 GLU A CA 1
ATOM 736 C C . GLU A 1 97 ? 9.625 -1.247 -6.039 1.00 97.38 97 GLU A C 1
ATOM 738 O O . GLU A 1 97 ? 10.282 -1.496 -7.043 1.00 97.38 97 GLU A O 1
ATOM 743 N N . LYS A 1 98 ? 8.626 -0.350 -6.059 1.00 95.75 98 LYS A N 1
ATOM 744 C CA . LYS A 1 98 ? 8.248 0.349 -7.297 1.00 95.75 98 LYS A CA 1
ATOM 745 C C . LYS A 1 98 ? 9.304 1.314 -7.811 1.00 95.75 98 LYS A C 1
ATOM 747 O O . LYS A 1 98 ? 9.462 1.420 -9.020 1.00 95.75 98 LYS A O 1
ATOM 752 N N . LEU A 1 99 ? 10.040 1.996 -6.935 1.00 96.94 99 LEU A N 1
ATOM 753 C CA . LEU A 1 99 ? 11.183 2.797 -7.382 1.00 96.94 99 LEU A CA 1
ATOM 754 C C . LEU A 1 99 ? 12.266 1.923 -8.015 1.00 96.94 99 LEU A C 1
ATOM 756 O O . LEU A 1 99 ? 12.850 2.319 -9.019 1.00 96.94 99 LEU A O 1
ATOM 760 N N . ARG A 1 100 ? 12.511 0.734 -7.453 1.00 98.06 100 ARG A N 1
ATOM 761 C CA . ARG A 1 100 ? 13.469 -0.216 -8.016 1.00 98.06 100 ARG A CA 1
ATOM 762 C C . ARG A 1 100 ? 13.058 -0.638 -9.424 1.00 98.06 100 ARG A C 1
ATOM 764 O O . ARG A 1 100 ? 13.882 -0.542 -10.321 1.00 98.06 100 ARG A O 1
ATOM 771 N N . GLU A 1 101 ? 11.797 -1.022 -9.618 1.00 97.31 101 GLU A N 1
ATOM 772 C CA . GLU A 1 101 ? 11.271 -1.398 -10.939 1.00 97.31 101 GLU A CA 1
ATOM 773 C C . GLU A 1 101 ? 11.455 -0.279 -11.977 1.00 97.31 101 GLU A C 1
ATOM 775 O O . GLU A 1 101 ? 11.969 -0.531 -13.062 1.00 97.31 101 GLU A O 1
ATOM 780 N N . VAL A 1 102 ? 11.118 0.969 -11.628 1.00 97.44 102 VAL A N 1
ATOM 781 C CA . VAL A 1 102 ? 11.300 2.122 -12.531 1.00 97.44 102 VAL A CA 1
ATOM 782 C C . VAL A 1 102 ? 12.770 2.294 -12.923 1.00 97.44 102 VAL A C 1
ATOM 784 O O . VAL A 1 102 ? 13.081 2.488 -14.095 1.00 97.44 102 VAL A O 1
ATOM 787 N N . HIS A 1 103 ? 13.693 2.186 -11.967 1.00 97.88 103 HIS A N 1
ATOM 788 C CA . HIS A 1 103 ? 15.120 2.303 -12.268 1.00 97.88 103 HIS A CA 1
ATOM 789 C C . HIS A 1 103 ? 15.660 1.123 -13.081 1.00 97.88 103 HIS A C 1
ATOM 791 O O . HIS A 1 103 ? 16.514 1.316 -13.942 1.00 97.88 103 HIS A O 1
ATOM 797 N N . GLU A 1 104 ? 15.170 -0.093 -12.843 1.00 98.19 104 GLU A N 1
ATOM 798 C CA . GLU A 1 104 ? 15.519 -1.262 -13.654 1.00 98.19 104 GLU A CA 1
ATOM 799 C C . GLU A 1 104 ? 15.073 -1.076 -15.116 1.00 98.19 104 GLU A C 1
ATOM 801 O O . GLU A 1 104 ? 15.840 -1.377 -16.033 1.00 98.19 104 GLU A O 1
ATOM 806 N N . GLU A 1 105 ? 13.887 -0.505 -15.351 1.00 98.00 105 GLU A N 1
ATOM 807 C CA . GLU A 1 105 ? 13.409 -0.152 -16.695 1.00 98.00 105 GLU A CA 1
ATOM 808 C C . GLU A 1 105 ? 14.281 0.924 -17.365 1.00 98.00 105 GLU A C 1
ATOM 810 O O . GLU A 1 105 ? 14.640 0.793 -18.540 1.00 98.00 105 GLU A O 1
ATOM 815 N N . GLU A 1 106 ? 14.674 1.965 -16.627 1.00 98.25 106 GLU A N 1
ATOM 816 C CA . GLU A 1 106 ? 15.587 3.006 -17.120 1.00 98.25 106 GLU A CA 1
ATOM 817 C C . GLU A 1 106 ? 16.948 2.417 -17.520 1.00 98.25 106 GLU A C 1
ATOM 819 O O . GLU A 1 106 ? 17.465 2.706 -18.606 1.00 98.25 106 GLU A O 1
ATOM 824 N N . VAL A 1 107 ? 17.514 1.539 -16.685 1.00 98.25 107 VAL A N 1
ATOM 825 C CA . VAL A 1 107 ? 18.769 0.833 -16.981 1.00 98.25 107 VAL A CA 1
ATOM 826 C C . VAL A 1 107 ? 18.625 -0.017 -18.245 1.00 98.25 107 VAL A C 1
ATOM 828 O O . VAL A 1 107 ? 19.470 0.076 -19.142 1.00 98.25 107 VAL A O 1
ATOM 831 N N . ALA A 1 108 ? 17.535 -0.782 -18.366 1.00 98.12 108 ALA A N 1
ATOM 832 C CA . ALA A 1 108 ? 17.266 -1.605 -19.543 1.00 98.12 108 ALA A CA 1
ATOM 833 C C . ALA A 1 108 ? 17.167 -0.763 -20.827 1.00 98.12 108 ALA A C 1
ATOM 835 O O . ALA A 1 108 ? 17.690 -1.153 -21.877 1.00 98.12 108 ALA A O 1
ATOM 836 N N . MET A 1 109 ? 16.562 0.426 -20.750 1.00 98.31 109 MET A N 1
ATOM 837 C CA . MET A 1 109 ? 16.491 1.362 -21.873 1.00 98.31 109 MET A CA 1
ATOM 838 C C . MET A 1 109 ? 17.884 1.855 -22.293 1.00 98.31 109 MET A C 1
ATOM 840 O O . MET A 1 109 ? 18.211 1.861 -23.485 1.00 98.31 109 MET A O 1
ATOM 844 N N . MET A 1 110 ? 18.735 2.215 -21.329 1.00 97.50 110 MET A N 1
ATOM 845 C CA . MET A 1 110 ? 20.111 2.642 -21.600 1.00 97.50 110 MET A CA 1
ATOM 846 C C . MET A 1 110 ? 20.963 1.518 -22.207 1.00 97.50 110 MET A C 1
ATOM 848 O O . MET A 1 110 ? 21.785 1.767 -23.096 1.00 97.50 110 MET A O 1
ATOM 852 N N . ASP A 1 111 ? 20.788 0.277 -21.751 1.00 98.50 111 ASP A N 1
ATOM 853 C CA . ASP A 1 111 ? 21.454 -0.898 -22.322 1.00 98.50 111 ASP A CA 1
ATOM 854 C C . ASP A 1 111 ? 21.011 -1.157 -23.766 1.00 98.50 111 ASP A C 1
ATOM 856 O O . ASP A 1 111 ? 21.852 -1.349 -24.652 1.00 98.50 111 ASP A O 1
ATOM 860 N N . ALA A 1 112 ? 19.706 -1.076 -24.040 1.00 98.06 112 ALA A N 1
ATOM 861 C CA . ALA A 1 112 ? 19.166 -1.211 -25.390 1.00 98.06 112 ALA A CA 1
ATOM 862 C C . ALA A 1 112 ? 19.727 -0.136 -26.338 1.00 98.06 112 ALA A C 1
ATOM 864 O O . ALA A 1 112 ? 20.137 -0.442 -27.463 1.00 98.06 112 ALA A O 1
ATOM 865 N N . GLN A 1 113 ? 19.828 1.114 -25.871 1.00 98.38 113 GLN A N 1
ATOM 866 C CA . GLN A 1 113 ? 20.427 2.210 -26.633 1.00 98.38 113 GLN A CA 1
ATOM 867 C C . GLN A 1 113 ? 21.906 1.948 -26.952 1.00 98.38 113 GLN A C 1
ATOM 869 O O . GLN A 1 113 ? 22.332 2.119 -28.101 1.00 98.38 113 GLN A O 1
ATOM 874 N N . ARG A 1 114 ? 22.687 1.471 -25.974 1.00 98.44 114 ARG A N 1
ATOM 875 C CA . ARG A 1 114 ? 24.086 1.064 -26.193 1.00 98.44 114 ARG A CA 1
ATOM 876 C C . ARG A 1 114 ? 24.192 -0.069 -27.216 1.00 98.44 114 ARG A C 1
ATOM 878 O O . ARG A 1 114 ? 25.028 -0.003 -28.122 1.00 98.44 114 ARG A O 1
ATOM 885 N N . GLY A 1 115 ? 23.318 -1.070 -27.126 1.00 98.38 115 GLY A N 1
ATOM 886 C CA . GLY A 1 115 ? 23.235 -2.171 -28.088 1.00 98.38 115 GLY A CA 1
ATOM 887 C C . GLY A 1 115 ? 22.943 -1.694 -29.514 1.00 98.38 115 GLY A C 1
ATOM 888 O O . GLY A 1 115 ? 23.622 -2.107 -30.463 1.00 98.38 115 GLY A O 1
ATOM 889 N N . LEU A 1 116 ? 21.995 -0.763 -29.665 1.00 98.31 116 LEU A N 1
ATOM 890 C CA . LEU A 1 116 ? 21.663 -0.138 -30.945 1.00 98.31 116 LEU A CA 1
ATOM 891 C C . LEU A 1 116 ? 22.862 0.612 -31.534 1.00 98.31 116 LEU A C 1
ATOM 893 O O . LEU A 1 116 ? 23.171 0.450 -32.717 1.00 98.31 116 LEU A O 1
ATOM 897 N N . TRP A 1 117 ? 23.559 1.415 -30.730 1.00 98.31 117 TRP A N 1
ATOM 898 C CA . TRP A 1 117 ? 24.755 2.128 -31.181 1.00 98.31 117 TRP A CA 1
ATOM 899 C C . TRP A 1 117 ? 25.856 1.171 -31.633 1.00 98.31 117 TRP A C 1
ATOM 901 O O . TRP A 1 117 ? 26.416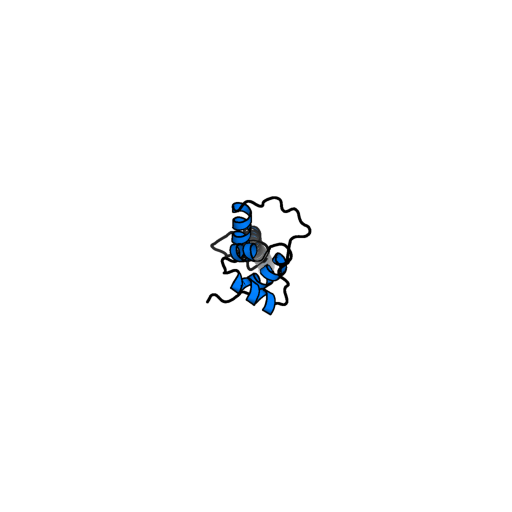 1.353 -32.714 1.00 98.31 117 TRP A O 1
ATOM 911 N N . ALA A 1 118 ? 26.105 0.093 -30.887 1.00 98.31 118 ALA A N 1
ATOM 912 C CA . ALA A 1 118 ? 27.067 -0.926 -31.293 1.00 98.31 118 ALA A CA 1
ATOM 913 C C . ALA A 1 118 ? 26.682 -1.589 -32.631 1.00 98.31 118 ALA A C 1
ATOM 915 O O . ALA A 1 118 ? 27.544 -1.805 -33.489 1.00 98.31 118 ALA A O 1
ATOM 916 N N . ALA A 1 119 ? 25.395 -1.887 -32.841 1.00 97.75 119 ALA A N 1
ATOM 917 C CA . ALA A 1 119 ? 24.895 -2.438 -34.100 1.00 97.75 119 ALA A CA 1
ATOM 918 C C . ALA A 1 119 ? 25.064 -1.460 -35.273 1.00 97.75 119 ALA A C 1
ATOM 920 O O . ALA A 1 119 ? 25.552 -1.861 -36.332 1.00 97.75 119 ALA A O 1
ATOM 921 N N . ARG A 1 120 ? 24.744 -0.175 -35.070 1.00 97.56 120 ARG A N 1
ATOM 922 C CA . ARG A 1 120 ? 24.953 0.888 -36.067 1.00 97.56 120 ARG A CA 1
ATOM 923 C C . ARG A 1 120 ? 26.423 1.011 -36.456 1.00 97.56 120 ARG A C 1
ATOM 925 O O . ARG A 1 120 ? 26.729 1.013 -37.645 1.00 97.56 120 ARG A O 1
ATOM 932 N N . SER A 1 121 ? 27.332 1.020 -35.484 1.00 96.75 121 SER A N 1
ATOM 933 C CA . SER A 1 121 ? 28.774 1.078 -35.746 1.00 96.75 121 SER A CA 1
ATOM 934 C C . SER A 1 121 ? 29.276 -0.142 -36.523 1.00 96.75 121 SER A C 1
ATOM 936 O O . SER A 1 121 ? 30.081 0.001 -37.442 1.00 96.75 121 SER A O 1
ATOM 938 N N . ARG A 1 122 ? 28.781 -1.353 -36.216 1.00 96.75 122 ARG A N 1
ATOM 939 C CA . ARG A 1 122 ? 29.094 -2.561 -37.005 1.00 96.75 122 ARG A CA 1
ATOM 940 C C . ARG A 1 122 ? 28.604 -2.442 -38.447 1.00 96.75 122 ARG A C 1
ATOM 942 O O . ARG A 1 122 ? 29.350 -2.790 -39.358 1.00 96.75 122 ARG A O 1
ATOM 949 N N . LEU A 1 123 ? 27.380 -1.953 -38.651 1.00 95.12 123 LEU A N 1
ATOM 950 C CA . LEU A 1 123 ? 26.813 -1.746 -39.983 1.00 95.12 123 LEU A CA 1
ATOM 951 C C . LEU A 1 123 ? 27.620 -0.716 -40.781 1.00 95.12 123 LEU A C 1
ATOM 953 O O . LEU A 1 123 ? 27.943 -0.972 -41.936 1.00 95.12 123 LEU A O 1
ATOM 957 N N . TYR A 1 124 ? 27.979 0.408 -40.156 1.00 94.38 124 TYR A N 1
ATOM 958 C CA . TYR A 1 124 ? 28.809 1.443 -40.768 1.00 94.38 124 TYR A CA 1
ATOM 959 C C . TYR A 1 124 ? 30.154 0.878 -41.235 1.00 94.38 124 TYR A C 1
ATOM 961 O O . TYR A 1 124 ? 30.484 1.004 -42.408 1.00 94.38 124 TYR A O 1
ATOM 969 N N . ARG A 1 125 ? 30.871 0.156 -40.358 1.00 93.00 125 ARG A N 1
ATOM 970 C CA . ARG A 1 125 ? 32.149 -0.484 -40.714 1.00 93.00 125 ARG A CA 1
ATOM 971 C C . ARG A 1 125 ? 32.017 -1.481 -41.864 1.00 93.00 125 ARG A C 1
ATOM 973 O O . ARG A 1 125 ? 32.872 -1.520 -42.735 1.00 93.00 125 ARG A O 1
ATOM 980 N N . ARG A 1 126 ? 30.944 -2.279 -41.894 1.00 91.81 126 ARG A N 1
ATOM 981 C CA . ARG A 1 126 ? 30.696 -3.220 -43.000 1.00 91.81 126 ARG A CA 1
ATOM 982 C C . ARG A 1 126 ? 30.429 -2.500 -44.319 1.00 91.81 126 ARG A C 1
ATOM 984 O O . ARG A 1 126 ? 30.897 -2.952 -45.355 1.00 91.81 126 ARG A O 1
ATOM 991 N N . ARG A 1 127 ? 29.683 -1.392 -44.282 1.00 91.25 127 ARG A N 1
ATOM 992 C CA . ARG A 1 127 ? 29.421 -0.563 -45.465 1.00 91.25 127 ARG A CA 1
ATOM 993 C C . ARG A 1 127 ? 30.688 0.116 -45.970 1.00 91.25 127 ARG A C 1
ATOM 995 O O . ARG A 1 127 ? 30.881 0.141 -47.173 1.00 91.25 127 ARG A O 1
ATOM 1002 N N . SER A 1 128 ? 31.555 0.600 -45.079 1.00 84.50 128 SER A N 1
ATOM 1003 C CA . SER A 1 128 ? 32.831 1.193 -45.491 1.00 84.50 128 SER A CA 1
ATOM 1004 C C . SER A 1 128 ? 33.776 0.161 -46.108 1.00 84.50 128 SER A C 1
ATOM 1006 O O . SER A 1 128 ? 34.416 0.465 -47.098 1.00 84.50 128 SER A O 1
ATOM 1008 N N . THR A 1 129 ? 33.828 -1.073 -45.589 1.00 82.12 129 THR A N 1
ATOM 1009 C CA . THR A 1 129 ? 34.651 -2.148 -46.183 1.00 82.12 129 THR A CA 1
ATOM 1010 C C . THR A 1 129 ? 34.067 -2.737 -47.468 1.00 82.12 129 THR A C 1
ATOM 1012 O O . THR A 1 129 ? 34.799 -3.323 -48.251 1.00 82.12 129 THR A O 1
ATOM 1015 N N . ALA A 1 130 ? 32.748 -2.645 -47.667 1.00 74.50 130 ALA A N 1
ATOM 1016 C CA . ALA A 1 130 ? 32.066 -3.123 -48.874 1.00 74.50 130 ALA A CA 1
ATOM 1017 C C . ALA A 1 130 ? 31.947 -2.043 -49.966 1.00 74.50 130 ALA A C 1
ATOM 1019 O O . ALA A 1 130 ? 31.510 -2.341 -51.073 1.00 74.50 130 ALA A O 1
ATOM 1020 N N . GLY A 1 131 ? 32.288 -0.794 -49.639 1.00 60.91 131 GLY A N 1
ATOM 1021 C CA . GLY A 1 131 ? 32.217 0.374 -50.513 1.00 60.91 131 GLY A CA 1
ATOM 1022 C C . GLY A 1 131 ? 33.513 0.680 -51.261 1.00 60.91 131 GLY A C 1
ATOM 1023 O O . GLY A 1 131 ? 33.727 1.838 -51.590 1.00 60.91 131 GLY A O 1
ATOM 1024 N N . GLU A 1 132 ? 34.357 -0.318 -51.521 1.00 52.72 132 GLU A N 1
ATOM 1025 C CA . GLU A 1 132 ? 35.505 -0.183 -52.423 1.00 52.72 132 GLU A CA 1
ATOM 1026 C C . GLU A 1 132 ? 35.377 -1.254 -53.516 1.00 52.72 132 GLU A C 1
ATOM 1028 O O . GLU A 1 132 ? 35.477 -2.457 -53.251 1.00 52.72 132 GLU A O 1
ATOM 1033 N N . PRO A 1 133 ? 35.016 -0.821 -54.733 1.00 51.97 133 PRO A N 1
ATOM 1034 C CA . PRO A 1 133 ? 36.021 -0.869 -55.784 1.00 51.97 133 PRO A CA 1
ATOM 1035 C C . PRO A 1 133 ? 36.157 0.449 -56.564 1.00 51.97 133 PRO A C 1
ATOM 1037 O O . PRO A 1 133 ? 35.156 1.061 -56.938 1.00 51.97 133 PRO A O 1
ATOM 1040 N N . GLN A 1 134 ? 37.428 0.717 -56.899 1.00 43.19 134 GLN A N 1
ATOM 1041 C CA . GLN A 1 134 ? 38.044 1.772 -57.728 1.00 43.19 134 GLN A CA 1
ATOM 1042 C C . GLN A 1 134 ? 38.462 3.063 -57.025 1.00 43.19 134 GLN A C 1
ATOM 1044 O O . GLN A 1 134 ? 37.590 3.882 -56.670 1.00 43.19 134 GLN A O 1
#

Radius of gyration: 29.75 Å; chains: 1; bounding box: 65×28×90 Å

Sequence (134 aa):
MRSWTHAEEEALRYLAARLSGPELAAAFCRTHQAIRHKAAQLGVSLGRKTSGTDLAQHSEATLRRVLEIIAADLCPYCGKRAIGVKRTGLCGPCHYEKLREVHEEEVAMMDAQRGLWAARSRLYRRRSTAGEPQ